Protein AF-A0A841YT70-F1 (afdb_monomer_lite)

pLDDT: mean 75.93, std 19.72, range [39.25, 98.06]

Organism: NCBI:txid1497681

Foldseek 3Di:
DDDPDDPPDQDPDLWDDDGFDQPQFAQQWKKKAWAAKKKWKDFPPDDIDIDGHGDMDTGHGGTGMGMAHTRPMHTDIDMDGDDD

Structure (mmCIF, N/CA/C/O backbone):
data_AF-A0A841YT70-F1
#
_entry.id   AF-A0A841YT70-F1
#
loop_
_atom_site.group_PDB
_atom_site.id
_atom_site.type_symbol
_atom_site.label_atom_id
_atom_site.label_alt_id
_atom_site.label_comp_id
_atom_site.label_asym_id
_atom_site.label_entity_id
_atom_site.label_seq_id
_atom_site.pdbx_PDB_ins_code
_atom_site.Cartn_x
_atom_site.Cartn_y
_atom_site.Cartn_z
_atom_site.occupancy
_atom_site.B_iso_or_equiv
_atom_site.auth_seq_id
_atom_site.auth_comp_id
_atom_site.auth_asym_id
_atom_site.auth_atom_id
_atom_site.pdbx_PDB_model_num
ATOM 1 N N . MET A 1 1 ? 5.088 20.657 2.312 1.00 43.59 1 MET A N 1
ATOM 2 C CA . MET A 1 1 ? 3.962 19.797 2.741 1.00 43.59 1 MET A CA 1
ATOM 3 C C . MET A 1 1 ? 4.537 18.447 3.131 1.00 43.59 1 MET A C 1
ATOM 5 O O . MET A 1 1 ? 5.266 17.878 2.330 1.00 43.59 1 MET A O 1
ATOM 9 N N . SER A 1 2 ? 4.322 18.004 4.372 1.00 54.22 2 SER A N 1
ATOM 10 C CA . SER A 1 2 ? 4.931 16.790 4.934 1.00 54.22 2 SER A CA 1
ATOM 11 C C . SER A 1 2 ? 4.241 15.530 4.410 1.00 54.22 2 SER A C 1
ATOM 13 O O . SER A 1 2 ? 3.013 15.445 4.446 1.00 54.22 2 SER A O 1
ATOM 15 N N . ALA A 1 3 ? 5.019 14.554 3.944 1.00 53.09 3 ALA A N 1
ATOM 16 C CA . ALA A 1 3 ? 4.520 13.210 3.671 1.00 53.09 3 ALA A CA 1
ATOM 17 C C . ALA A 1 3 ? 3.892 12.616 4.944 1.00 53.09 3 ALA A C 1
ATOM 19 O O . ALA A 1 3 ? 4.395 12.846 6.043 1.00 53.09 3 ALA A O 1
ATOM 20 N N . ILE A 1 4 ? 2.798 11.859 4.802 1.00 58.22 4 ILE A N 1
ATOM 21 C CA . ILE A 1 4 ? 2.145 11.201 5.951 1.00 58.22 4 ILE A CA 1
ATOM 22 C C . ILE A 1 4 ? 3.038 10.071 6.507 1.00 58.22 4 ILE A C 1
ATOM 24 O O . ILE A 1 4 ? 2.913 9.690 7.669 1.00 58.22 4 ILE A O 1
ATOM 28 N N . PHE A 1 5 ? 3.987 9.583 5.702 1.00 56.19 5 PHE A N 1
ATOM 29 C CA . PHE A 1 5 ? 4.893 8.490 6.031 1.00 56.19 5 PHE A CA 1
ATOM 30 C C . PHE A 1 5 ? 6.320 8.832 5.584 1.00 56.19 5 PHE A C 1
ATOM 32 O O . PHE A 1 5 ? 6.557 9.080 4.401 1.00 56.19 5 PHE A O 1
ATOM 39 N N . ASN A 1 6 ? 7.273 8.858 6.518 1.00 48.75 6 ASN A N 1
ATOM 40 C CA . ASN A 1 6 ? 8.688 9.049 6.196 1.00 48.75 6 ASN A CA 1
ATOM 41 C C . ASN A 1 6 ? 9.338 7.702 5.834 1.00 48.75 6 ASN A C 1
ATOM 43 O O . ASN A 1 6 ? 9.003 6.654 6.384 1.00 48.75 6 ASN A O 1
ATOM 47 N N . LYS A 1 7 ? 10.259 7.721 4.864 1.00 40.62 7 LYS A N 1
ATOM 48 C CA . LYS A 1 7 ? 10.948 6.527 4.353 1.00 40.62 7 LYS A CA 1
ATOM 49 C C . LYS A 1 7 ? 11.823 5.897 5.448 1.00 40.62 7 LYS A C 1
ATOM 51 O O . LYS A 1 7 ? 12.752 6.547 5.909 1.00 40.62 7 LYS A O 1
ATOM 56 N N . GLY A 1 8 ? 11.620 4.609 5.733 1.00 40.09 8 GLY A N 1
ATOM 57 C CA . GLY A 1 8 ? 12.536 3.801 6.552 1.00 40.09 8 GLY A CA 1
ATOM 58 C C . GLY A 1 8 ? 12.161 3.652 8.028 1.00 40.09 8 GLY A C 1
ATOM 59 O O . GLY A 1 8 ? 12.810 2.870 8.717 1.00 40.09 8 GLY A O 1
ATOM 60 N N . ASP A 1 9 ? 11.102 4.311 8.493 1.00 42.47 9 ASP A N 1
ATOM 61 C CA . ASP A 1 9 ? 10.632 4.175 9.872 1.00 42.47 9 ASP A CA 1
ATOM 62 C C . ASP A 1 9 ? 9.590 3.052 9.996 1.00 42.47 9 ASP A C 1
ATOM 64 O O . ASP A 1 9 ? 8.669 2.940 9.182 1.00 42.47 9 ASP A O 1
ATOM 68 N N . VAL A 1 10 ? 9.693 2.233 11.050 1.00 42.84 10 VAL A N 1
ATOM 69 C CA . VAL A 1 10 ? 8.563 1.411 11.507 1.00 42.84 10 VAL A CA 1
ATOM 70 C C . VAL A 1 10 ? 7.530 2.372 12.087 1.00 42.84 10 VAL A C 1
ATOM 72 O O . VAL A 1 10 ? 7.768 3.019 13.105 1.00 42.84 10 VAL A O 1
ATOM 75 N N . ILE A 1 11 ? 6.391 2.504 11.412 1.00 50.59 11 ILE A N 1
ATOM 76 C CA . ILE A 1 11 ? 5.358 3.472 11.780 1.00 50.59 11 ILE A CA 1
ATOM 77 C C . ILE A 1 11 ? 4.621 2.971 13.028 1.00 50.59 11 ILE A C 1
ATOM 79 O O . ILE A 1 11 ? 3.672 2.199 12.937 1.00 50.59 11 ILE A O 1
ATOM 83 N N . THR A 1 12 ? 5.029 3.442 14.206 1.00 42.28 12 THR A N 1
ATOM 84 C CA . THR A 1 12 ? 4.179 3.465 15.403 1.00 42.28 12 THR A CA 1
ATOM 85 C C . THR A 1 12 ? 3.619 4.873 15.537 1.00 42.28 12 THR A C 1
ATOM 87 O O . THR A 1 12 ? 4.259 5.752 16.111 1.00 42.28 12 THR A O 1
ATOM 90 N N . ASN A 1 13 ? 2.449 5.141 14.965 1.00 45.84 13 ASN A N 1
ATOM 91 C CA . ASN A 1 13 ? 1.757 6.396 15.233 1.00 45.84 13 ASN A CA 1
ATOM 92 C C . ASN A 1 13 ? 0.316 6.123 15.675 1.00 45.84 13 ASN A C 1
ATOM 94 O O . ASN A 1 13 ? -0.217 5.032 15.485 1.00 45.84 13 ASN A O 1
ATOM 98 N N . ASN A 1 14 ? -0.323 7.141 16.255 1.00 43.81 14 ASN A N 1
ATOM 99 C CA . ASN A 1 14 ? -1.697 7.067 16.756 1.00 43.81 14 ASN A CA 1
ATOM 100 C C . ASN A 1 14 ? -2.744 6.833 15.648 1.00 43.81 14 ASN A C 1
ATOM 102 O O . AS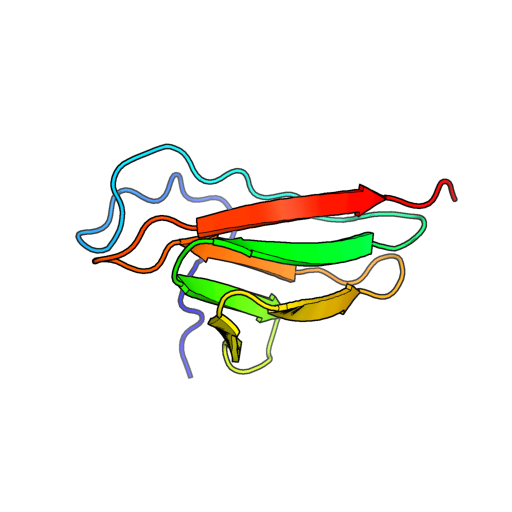N A 1 14 ? -3.924 7.001 15.934 1.00 43.81 14 ASN A O 1
ATOM 106 N N . TYR A 1 15 ? -2.332 6.553 14.404 1.00 39.25 15 TYR A N 1
ATOM 107 C CA . TYR A 1 15 ? -3.158 6.343 13.220 1.00 39.25 15 TYR A CA 1
ATOM 108 C C . TYR A 1 15 ? -3.147 4.895 12.705 1.00 39.25 15 TYR A C 1
ATOM 110 O O . TYR A 1 15 ? -3.655 4.663 11.615 1.00 39.25 15 TYR A O 1
ATOM 118 N N . PHE A 1 16 ? -2.602 3.917 13.438 1.0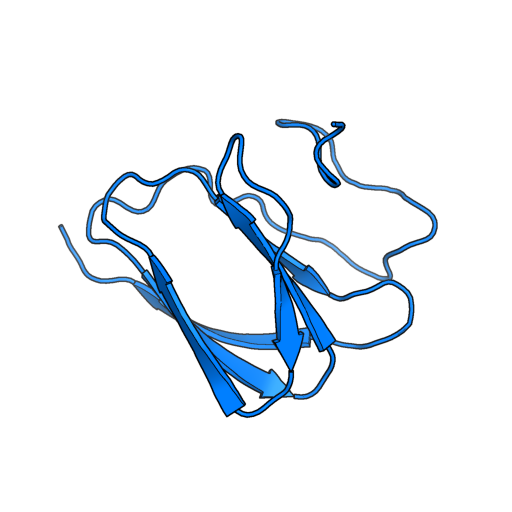0 43.97 16 PHE A N 1
ATOM 119 C CA . PHE A 1 16 ? -2.645 2.516 12.997 1.00 43.97 16 PHE A CA 1
ATOM 120 C C . PHE A 1 16 ? -2.883 1.539 14.141 1.00 43.97 16 PHE A C 1
ATOM 122 O O . PHE A 1 16 ? -2.405 1.728 15.257 1.00 43.97 16 PHE A O 1
ATOM 129 N N . THR A 1 17 ? -3.552 0.439 13.802 1.00 40.78 17 THR A N 1
ATOM 130 C CA . THR A 1 17 ? -3.457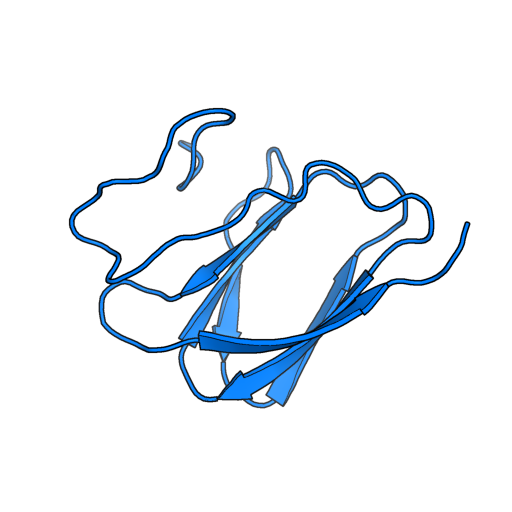 -0.831 14.525 1.00 40.78 17 THR A CA 1
ATOM 131 C C . THR A 1 17 ? -2.897 -1.858 13.530 1.00 40.78 17 THR A C 1
ATOM 133 O O . THR A 1 17 ? -3.597 -2.223 12.592 1.00 40.78 17 THR A O 1
ATOM 136 N N . GLY A 1 18 ? -1.628 -2.271 13.670 1.00 48.28 18 GLY A N 1
ATOM 137 C CA . GLY A 1 18 ? -0.986 -3.301 12.823 1.00 48.28 18 GLY A CA 1
ATOM 138 C C . GLY A 1 18 ? 0.276 -2.869 12.047 1.00 48.28 18 GLY A C 1
ATOM 139 O O . GLY A 1 18 ? 0.714 -1.725 12.130 1.00 48.28 18 GLY A O 1
ATOM 140 N N . THR A 1 19 ? 0.884 -3.813 11.310 1.00 44.25 19 THR A N 1
ATOM 141 C CA . THR A 1 19 ? 2.136 -3.639 10.538 1.00 44.25 19 THR A CA 1
ATOM 142 C C . THR A 1 19 ? 1.852 -3.199 9.097 1.00 44.25 19 THR A C 1
ATOM 144 O O . THR A 1 19 ? 1.260 -3.952 8.327 1.00 44.25 19 THR A O 1
ATOM 147 N N . ALA A 1 20 ? 2.312 -2.009 8.701 1.00 46.09 20 ALA A N 1
ATOM 148 C CA . ALA A 1 20 ? 2.326 -1.573 7.301 1.00 46.09 20 ALA A CA 1
ATOM 149 C C . ALA A 1 20 ? 3.675 -1.926 6.648 1.00 46.09 20 ALA A C 1
ATOM 151 O O . ALA A 1 20 ? 4.730 -1.603 7.194 1.00 46.09 20 ALA A O 1
ATOM 152 N N . TYR A 1 21 ? 3.657 -2.575 5.480 1.00 47.91 21 TYR A N 1
ATOM 153 C CA . TYR A 1 21 ? 4.873 -2.938 4.744 1.00 47.91 21 TYR A CA 1
ATOM 154 C C . TYR A 1 21 ? 5.157 -1.930 3.627 1.00 47.91 21 TYR A C 1
ATOM 156 O O . TYR A 1 21 ? 4.357 -1.744 2.713 1.00 47.91 21 TYR A O 1
ATOM 164 N N . LEU A 1 22 ? 6.331 -1.301 3.682 1.00 48.31 22 LEU A N 1
ATOM 165 C CA . LEU A 1 22 ? 6.837 -0.421 2.632 1.00 48.31 22 LEU A CA 1
ATOM 166 C C . LEU A 1 22 ? 7.331 -1.258 1.439 1.00 48.31 22 LEU A C 1
ATOM 168 O O . LEU A 1 22 ? 8.395 -1.872 1.517 1.00 48.31 22 LEU A O 1
ATOM 172 N N . LYS A 1 23 ? 6.615 -1.247 0.309 1.00 57.25 23 LYS A N 1
ATOM 173 C CA . LYS A 1 23 ? 7.119 -1.817 -0.952 1.00 57.25 23 LYS A CA 1
ATOM 174 C C . LYS A 1 23 ? 7.730 -0.701 -1.799 1.00 57.25 23 LYS A C 1
ATOM 176 O O . LYS A 1 23 ? 7.039 -0.010 -2.532 1.00 57.25 23 LYS A O 1
ATOM 181 N N . MET A 1 24 ? 9.042 -0.494 -1.650 1.00 52.94 24 MET A N 1
ATOM 182 C CA . MET A 1 24 ? 9.721 0.694 -2.190 1.00 52.94 24 MET A CA 1
ATOM 183 C C . MET A 1 24 ? 9.708 0.805 -3.721 1.00 52.94 24 MET A C 1
ATOM 185 O O . MET A 1 24 ? 9.787 1.930 -4.204 1.00 52.94 24 MET A O 1
ATOM 189 N N . LEU A 1 25 ? 9.615 -0.300 -4.471 1.00 56.22 25 LEU A N 1
ATOM 190 C CA . LEU A 1 25 ? 9.604 -0.317 -5.940 1.00 56.22 25 LEU A CA 1
ATOM 191 C C . LEU A 1 25 ? 8.916 -1.588 -6.465 1.00 56.22 25 LEU A C 1
ATOM 193 O O . LEU A 1 25 ? 9.132 -2.678 -5.928 1.00 56.22 25 LEU A O 1
ATOM 197 N N . VAL A 1 26 ? 8.128 -1.455 -7.537 1.00 64.12 26 VAL A N 1
ATOM 198 C CA . VAL A 1 26 ? 7.542 -2.585 -8.273 1.00 64.12 26 VAL A CA 1
ATOM 199 C C . VAL A 1 26 ? 7.970 -2.497 -9.747 1.00 64.12 26 VAL A C 1
ATOM 201 O O . VAL A 1 26 ? 7.482 -1.609 -10.450 1.00 64.12 26 VAL A O 1
ATOM 204 N N . PRO A 1 27 ? 8.888 -3.367 -10.222 1.00 73.31 27 PRO A N 1
ATOM 205 C CA . PRO A 1 27 ? 9.482 -3.254 -11.558 1.00 73.31 27 PRO A CA 1
ATOM 206 C C . PRO A 1 27 ? 8.486 -3.283 -12.721 1.00 73.31 27 PRO A C 1
ATOM 208 O O . PRO A 1 27 ? 8.657 -2.519 -13.660 1.00 73.31 27 PRO A O 1
ATOM 211 N N . GLY A 1 28 ? 7.435 -4.107 -12.651 1.00 83.12 28 GLY A N 1
ATOM 212 C CA . GLY A 1 28 ? 6.403 -4.165 -13.694 1.00 83.12 28 GLY A CA 1
ATOM 213 C C . GLY A 1 28 ? 5.257 -3.163 -13.512 1.00 83.12 28 GLY A C 1
ATOM 214 O O . GLY A 1 28 ? 4.435 -3.011 -14.414 1.00 83.12 28 GLY A O 1
ATOM 215 N N . GLY A 1 29 ? 5.186 -2.473 -12.369 1.00 87.75 29 GLY A N 1
ATOM 216 C CA . GLY A 1 29 ? 4.006 -1.718 -11.937 1.00 87.75 29 GLY A CA 1
ATOM 217 C C . GLY A 1 29 ? 3.047 -2.539 -11.068 1.00 87.75 29 GLY A C 1
ATOM 218 O O . GLY A 1 29 ? 3.279 -3.711 -10.754 1.00 87.75 29 GLY A O 1
ATOM 219 N N . GLN A 1 30 ? 1.982 -1.893 -10.601 1.00 91.38 30 GLN A N 1
ATOM 220 C CA . GLN A 1 30 ? 1.021 -2.497 -9.684 1.00 91.38 30 GLN A CA 1
ATOM 221 C C . GLN A 1 30 ? -0.380 -1.919 -9.877 1.00 91.38 30 GLN A C 1
ATOM 223 O O . GLN A 1 30 ? -0.543 -0.750 -10.205 1.00 91.38 30 GLN A O 1
ATOM 228 N N . ILE A 1 31 ? -1.401 -2.737 -9.642 1.00 93.62 31 ILE A N 1
ATOM 229 C CA . ILE A 1 31 ? -2.792 -2.297 -9.542 1.00 93.62 31 ILE A CA 1
ATOM 230 C C . ILE A 1 31 ? -3.286 -2.620 -8.137 1.00 93.62 31 ILE A C 1
ATOM 232 O O . ILE A 1 31 ? -3.093 -3.739 -7.654 1.00 93.62 31 ILE A O 1
ATOM 236 N N . LEU A 1 32 ? -3.921 -1.645 -7.491 1.00 94.12 32 LEU A N 1
ATOM 237 C CA . LEU A 1 32 ? -4.650 -1.833 -6.242 1.00 94.12 32 LEU A CA 1
ATOM 238 C C . LEU A 1 32 ? -6.147 -1.782 -6.536 1.00 94.12 32 LEU A C 1
ATOM 240 O O . LEU A 1 32 ? -6.608 -0.833 -7.166 1.00 94.12 32 LEU A O 1
ATOM 244 N N . LEU A 1 33 ? -6.893 -2.773 -6.054 1.00 95.69 33 LEU A N 1
ATOM 245 C CA . LEU A 1 33 ? -8.356 -2.766 -6.024 1.00 95.69 33 LEU A CA 1
ATOM 246 C C . LEU A 1 33 ? -8.805 -2.820 -4.568 1.00 95.69 33 LEU A C 1
ATOM 248 O O . LEU A 1 33 ? -8.576 -3.825 -3.892 1.00 95.69 33 LEU A O 1
ATOM 252 N N . VAL A 1 34 ? -9.436 -1.754 -4.085 1.00 95.88 34 VAL A N 1
ATOM 253 C CA . VAL A 1 34 ? -9.906 -1.679 -2.700 1.00 95.88 34 VAL A CA 1
ATOM 254 C C . VAL A 1 34 ? -11.213 -2.446 -2.559 1.00 95.88 34 VAL A C 1
ATOM 256 O O . VAL A 1 34 ? -12.172 -2.195 -3.286 1.00 95.88 34 VAL A O 1
ATOM 259 N N . THR A 1 35 ? -11.262 -3.378 -1.612 1.00 94.88 35 THR A N 1
ATOM 260 C CA . THR A 1 35 ? -12.414 -4.265 -1.408 1.00 94.88 35 THR A CA 1
ATOM 261 C C . THR A 1 35 ? -13.197 -3.948 -0.139 1.00 94.88 35 THR A C 1
ATOM 263 O O . THR A 1 35 ? -14.395 -4.211 -0.106 1.00 94.88 35 THR A O 1
ATOM 266 N N . SER A 1 36 ? -12.565 -3.365 0.887 1.00 94.00 36 SER A N 1
ATOM 267 C CA . SER A 1 36 ? -13.237 -2.923 2.118 1.00 94.00 36 SER A CA 1
ATOM 268 C C . SER A 1 36 ? -12.466 -1.805 2.822 1.00 94.00 36 SER A C 1
ATOM 270 O O . SER A 1 36 ? -11.236 -1.724 2.731 1.00 94.00 36 SER A O 1
ATOM 272 N N . GLY A 1 37 ? -13.202 -0.993 3.581 1.00 91.56 37 GLY A N 1
ATOM 273 C CA . GLY A 1 37 ? -12.655 0.001 4.497 1.00 91.56 37 GLY A CA 1
ATOM 274 C C . GLY A 1 37 ? -12.138 1.275 3.828 1.00 91.56 37 GLY A C 1
ATOM 275 O O . GLY A 1 37 ? -12.552 1.638 2.724 1.00 91.56 37 GLY A O 1
ATOM 276 N N . GLU A 1 38 ? -11.251 1.979 4.533 1.00 90.25 38 GLU A N 1
ATOM 277 C CA . GLU A 1 38 ? -10.680 3.254 4.092 1.00 90.25 38 GLU A CA 1
ATOM 278 C C . GLU A 1 38 ? -9.164 3.266 4.262 1.00 90.25 38 GLU A C 1
ATOM 280 O O . GLU A 1 38 ? -8.635 2.950 5.334 1.00 90.25 38 GLU A O 1
ATOM 285 N N . GLY A 1 39 ? -8.468 3.737 3.231 1.00 89.12 39 GLY A N 1
ATOM 286 C CA . GLY A 1 39 ? -7.015 3.842 3.233 1.00 89.12 39 GLY A CA 1
ATOM 287 C C . GLY A 1 39 ? -6.497 5.126 2.607 1.00 89.12 39 GLY A C 1
ATOM 288 O O . GLY A 1 39 ? -7.250 5.979 2.137 1.00 89.12 39 GLY A O 1
ATOM 289 N N . TYR A 1 40 ? -5.177 5.244 2.595 1.00 90.94 40 TYR A N 1
ATOM 290 C CA . TYR A 1 40 ? -4.456 6.235 1.814 1.00 90.94 40 TYR A CA 1
ATOM 291 C C . TYR A 1 40 ? -3.526 5.544 0.831 1.00 90.94 40 TYR A C 1
ATOM 293 O O . TYR A 1 40 ? -2.929 4.520 1.154 1.00 90.94 40 TYR A O 1
ATOM 301 N N . TYR A 1 41 ? -3.369 6.155 -0.337 1.00 91.00 41 TYR A N 1
ATOM 302 C CA . TYR A 1 41 ? -2.293 5.905 -1.286 1.00 91.00 41 TYR A CA 1
ATOM 303 C C . TYR A 1 41 ? -1.524 7.203 -1.504 1.00 91.00 41 TYR A C 1
ATOM 305 O O . TYR A 1 41 ? -2.115 8.282 -1.528 1.00 91.00 41 TYR A O 1
ATOM 313 N N . GLN A 1 42 ? -0.209 7.123 -1.654 1.00 87.06 42 GLN A N 1
ATOM 314 C CA . GLN A 1 42 ? 0.599 8.297 -1.940 1.00 87.06 42 GLN A CA 1
ATOM 315 C C . GLN A 1 42 ? 1.847 7.920 -2.730 1.00 87.06 42 GLN A C 1
ATOM 317 O O . GLN A 1 42 ? 2.532 6.940 -2.435 1.00 87.06 42 GLN A O 1
ATOM 322 N N . GLU A 1 43 ? 2.150 8.759 -3.711 1.00 87.81 43 GLU A N 1
ATOM 323 C CA . GLU A 1 43 ? 3.407 8.751 -4.446 1.00 87.81 43 GLU A CA 1
ATOM 324 C C . GLU A 1 43 ? 4.411 9.698 -3.784 1.00 87.81 43 GLU A C 1
ATOM 326 O O . GLU A 1 43 ? 4.034 10.717 -3.192 1.00 87.81 43 GLU A O 1
ATOM 331 N N . GLU A 1 44 ? 5.704 9.408 -3.927 1.00 82.75 44 GLU A N 1
ATOM 332 C CA . GLU A 1 44 ? 6.739 10.321 -3.447 1.00 82.75 44 GLU A CA 1
ATOM 333 C C . GLU A 1 44 ? 6.563 11.734 -4.034 1.00 82.75 44 GLU A C 1
ATOM 335 O O . GLU A 1 44 ? 6.463 11.927 -5.243 1.00 82.75 44 GLU A O 1
ATOM 340 N N . GLY A 1 45 ? 6.517 12.738 -3.154 1.00 85.50 45 GLY A N 1
ATOM 341 C CA . GLY A 1 45 ? 6.396 14.146 -3.538 1.00 85.50 45 GLY A CA 1
ATOM 342 C C . GLY A 1 45 ? 4.982 14.613 -3.900 1.00 85.50 45 GLY A C 1
ATOM 343 O O . GLY A 1 45 ? 4.785 15.817 -4.070 1.00 85.50 45 GLY A O 1
ATOM 344 N N . LYS A 1 46 ? 3.987 13.719 -3.965 1.00 87.25 46 LYS A N 1
ATOM 345 C CA . LYS A 1 46 ? 2.585 14.088 -4.219 1.00 87.25 46 LYS A CA 1
ATOM 346 C C . LYS A 1 46 ? 1.746 14.095 -2.939 1.00 87.25 46 LYS A C 1
ATOM 348 O O . LYS A 1 46 ? 2.130 13.462 -1.954 1.00 87.25 46 LYS A O 1
ATOM 353 N N . PRO A 1 47 ? 0.600 14.801 -2.917 1.00 88.06 47 PRO A N 1
ATOM 354 C CA . PRO A 1 47 ? -0.369 14.685 -1.831 1.00 88.06 47 PRO A CA 1
ATOM 355 C C . PRO A 1 47 ? -0.890 13.252 -1.685 1.00 88.06 47 PRO A C 1
ATOM 357 O O . PRO A 1 47 ? -0.986 12.516 -2.665 1.00 88.06 47 PRO A O 1
ATOM 360 N N . ALA A 1 48 ? -1.255 12.867 -0.464 1.00 87.69 48 ALA A N 1
ATOM 361 C CA . ALA A 1 48 ? -1.925 11.595 -0.230 1.00 87.69 48 ALA A CA 1
ATOM 362 C C . ALA A 1 48 ? -3.354 11.617 -0.794 1.00 87.69 48 ALA A C 1
ATOM 364 O O . ALA A 1 48 ? -4.099 12.577 -0.589 1.00 87.69 48 ALA A O 1
ATOM 365 N N . GLN A 1 49 ? -3.738 10.535 -1.463 1.00 92.56 49 GLN A N 1
ATOM 366 C CA . GLN A 1 49 ? -5.078 10.279 -1.971 1.00 92.56 49 GLN A CA 1
ATOM 367 C C . GLN A 1 49 ? -5.815 9.355 -1.002 1.00 92.56 49 GLN A C 1
ATOM 369 O O . GLN A 1 49 ? -5.314 8.283 -0.659 1.00 92.56 49 GLN A O 1
ATOM 374 N N . LYS A 1 50 ? -7.011 9.761 -0.567 1.00 93.75 50 LYS A N 1
ATOM 375 C CA . LYS A 1 50 ? -7.890 8.901 0.227 1.00 93.75 50 LYS A CA 1
ATOM 376 C C . LYS A 1 50 ? -8.583 7.883 -0.678 1.00 93.75 50 LYS A C 1
ATOM 378 O O . LYS A 1 50 ? -9.003 8.245 -1.774 1.00 93.75 50 LYS A O 1
ATOM 383 N N . LEU A 1 51 ? -8.686 6.645 -0.208 1.00 95.25 51 LEU A N 1
ATOM 384 C CA . LEU A 1 51 ? -9.277 5.521 -0.926 1.00 95.25 51 LEU A CA 1
ATOM 385 C C . LEU A 1 51 ? -10.425 4.893 -0.132 1.00 95.25 51 LEU A C 1
ATOM 387 O O . LEU A 1 51 ? -10.344 4.792 1.096 1.00 95.25 51 LEU A O 1
ATOM 391 N N . HIS A 1 52 ? -11.436 4.414 -0.850 1.00 96.62 52 HIS A N 1
ATOM 392 C CA . HIS A 1 52 ? -12.615 3.710 -0.347 1.00 96.62 52 HIS A CA 1
ATOM 393 C C . HIS A 1 52 ? -12.840 2.412 -1.133 1.00 96.62 52 HIS A C 1
ATOM 395 O O . HIS A 1 52 ? -12.274 2.211 -2.208 1.00 96.62 52 HIS A O 1
ATOM 401 N N . ALA A 1 53 ? -13.680 1.521 -0.605 1.00 96.44 53 ALA A N 1
ATOM 402 C CA . ALA A 1 53 ? -14.083 0.307 -1.311 1.00 96.44 53 ALA A CA 1
ATOM 403 C C . ALA A 1 53 ? -14.621 0.614 -2.723 1.00 96.44 53 ALA A C 1
ATOM 405 O O . ALA A 1 53 ? -15.467 1.489 -2.899 1.00 96.44 53 ALA A O 1
ATOM 406 N N . GLY A 1 54 ? -14.127 -0.127 -3.717 1.00 96.75 54 GLY A N 1
ATOM 407 C CA . GLY A 1 54 ? -14.415 0.084 -5.136 1.00 96.75 54 GLY A CA 1
ATOM 408 C C . GLY A 1 54 ? -13.380 0.940 -5.871 1.00 96.75 54 GLY A C 1
ATOM 409 O O . GLY A 1 54 ? -13.328 0.878 -7.099 1.00 96.75 54 GLY A O 1
ATOM 410 N N . ASP A 1 55 ? -12.521 1.677 -5.158 1.00 98.06 55 ASP A N 1
ATOM 411 C CA . ASP A 1 55 ? -11.466 2.459 -5.798 1.00 98.06 55 ASP A CA 1
ATOM 412 C C . ASP A 1 55 ? -10.397 1.555 -6.426 1.00 98.06 55 ASP A C 1
ATOM 414 O O . ASP A 1 55 ? -10.005 0.515 -5.881 1.00 98.06 55 ASP A O 1
ATOM 418 N N . VAL A 1 56 ? -9.888 2.005 -7.575 1.00 96.94 56 VAL A N 1
ATOM 419 C CA . VAL A 1 56 ? -8.787 1.372 -8.302 1.00 96.94 56 VAL A CA 1
ATOM 420 C C . VAL A 1 56 ? -7.642 2.364 -8.440 1.00 96.94 56 VAL A C 1
ATOM 422 O O . VAL A 1 56 ? -7.841 3.493 -8.886 1.00 96.94 56 VAL A O 1
ATOM 425 N N . VAL A 1 57 ? -6.430 1.929 -8.099 1.00 95.38 57 VAL A N 1
ATOM 426 C CA . VAL A 1 57 ? -5.205 2.710 -8.295 1.00 95.38 57 VAL A CA 1
ATOM 427 C C . VAL A 1 57 ? -4.273 1.951 -9.222 1.00 95.38 57 VAL A C 1
ATOM 429 O O . VAL A 1 57 ? -3.867 0.830 -8.920 1.00 95.38 57 VAL A O 1
ATOM 432 N N . THR A 1 58 ? -3.898 2.585 -10.329 1.00 94.50 58 THR A N 1
ATOM 433 C CA . THR A 1 58 ? -2.866 2.079 -11.236 1.00 94.50 58 THR A CA 1
ATOM 434 C C . THR A 1 58 ? -1.550 2.767 -10.927 1.00 94.50 58 THR A C 1
ATOM 436 O O . THR A 1 58 ? -1.454 3.991 -10.943 1.00 94.50 58 THR A O 1
ATOM 439 N N . ILE A 1 59 ? -0.526 1.964 -10.678 1.00 92.75 59 ILE A N 1
ATOM 440 C CA . ILE A 1 59 ? 0.792 2.398 -10.246 1.00 92.75 59 ILE A CA 1
ATOM 441 C C . ILE A 1 59 ? 1.791 2.016 -11.341 1.00 92.75 59 ILE A C 1
ATOM 443 O O . ILE A 1 59 ? 2.067 0.828 -11.535 1.00 92.75 59 ILE A O 1
ATOM 447 N N . PRO A 1 60 ? 2.341 3.001 -12.067 1.00 91.31 60 PRO A N 1
ATOM 448 C CA . PRO A 1 60 ? 3.390 2.773 -13.048 1.00 91.31 60 PRO A CA 1
ATOM 449 C C . PRO A 1 60 ? 4.607 2.023 -12.493 1.00 91.31 60 PRO A C 1
ATOM 451 O O . PRO A 1 60 ? 4.938 2.097 -11.306 1.00 91.31 60 PRO A O 1
ATOM 454 N N . ALA A 1 61 ? 5.311 1.340 -13.394 1.00 89.75 61 ALA A N 1
ATOM 455 C CA . ALA A 1 61 ? 6.590 0.706 -13.112 1.00 89.75 61 ALA A CA 1
ATOM 456 C C . ALA A 1 61 ? 7.582 1.679 -12.463 1.00 89.75 61 ALA A C 1
ATOM 458 O O . ALA A 1 61 ? 7.703 2.834 -12.874 1.00 89.75 61 ALA A O 1
ATOM 459 N N . ASN A 1 62 ? 8.321 1.183 -11.467 1.00 85.31 62 ASN A 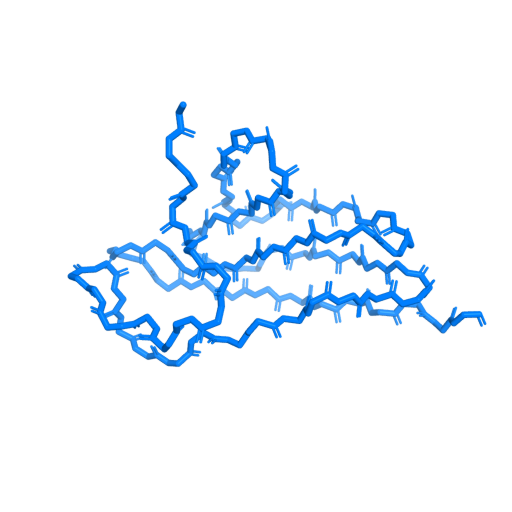N 1
ATOM 460 C CA . ASN A 1 62 ? 9.376 1.918 -10.757 1.00 85.31 62 ASN A CA 1
ATOM 461 C C . ASN A 1 62 ? 8.918 3.203 -10.043 1.00 85.31 62 ASN A C 1
ATOM 463 O O . ASN A 1 62 ? 9.753 3.975 -9.570 1.00 85.31 62 ASN A O 1
ATOM 467 N N . LEU A 1 63 ? 7.609 3.428 -9.916 1.00 86.00 63 LEU A N 1
ATOM 468 C CA . LEU A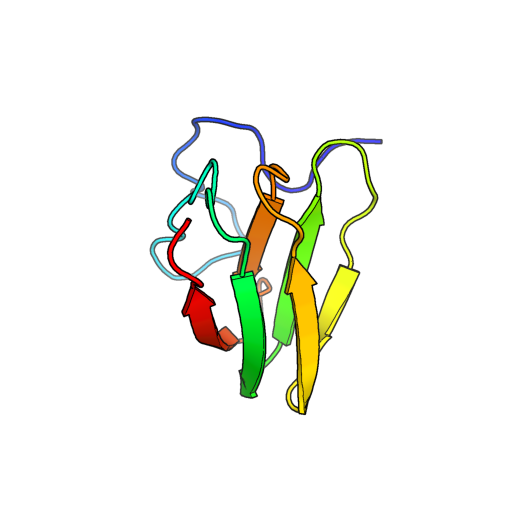 1 63 ? 7.081 4.550 -9.159 1.00 86.00 63 LEU A CA 1
ATOM 469 C C . LEU A 1 63 ? 7.151 4.246 -7.664 1.00 86.00 63 LEU A C 1
ATOM 471 O O . LEU A 1 63 ? 6.567 3.273 -7.181 1.00 86.00 63 LEU A O 1
ATOM 475 N N . LYS A 1 64 ? 7.848 5.096 -6.913 1.00 83.25 64 LYS A N 1
ATOM 476 C CA . LYS A 1 64 ? 7.920 4.979 -5.459 1.00 83.25 64 LYS A CA 1
ATOM 477 C C . LYS A 1 64 ? 6.618 5.463 -4.826 1.00 83.25 64 LYS A C 1
ATOM 479 O O . LYS A 1 64 ? 6.225 6.618 -4.994 1.00 83.25 64 LYS A O 1
ATOM 484 N N . HIS A 1 65 ? 5.975 4.577 -4.079 1.00 85.62 65 HIS A N 1
ATOM 485 C CA . HIS A 1 65 ? 4.669 4.820 -3.483 1.00 85.62 65 HIS A CA 1
ATOM 486 C C . HIS A 1 65 ? 4.493 4.030 -2.181 1.00 85.62 65 HIS A C 1
ATOM 488 O O . HIS A 1 65 ? 5.302 3.164 -1.840 1.00 85.62 65 HIS A O 1
ATOM 494 N N . TRP A 1 66 ? 3.429 4.339 -1.450 1.00 86.44 66 TRP A N 1
ATOM 495 C CA . TRP A 1 66 ? 2.974 3.586 -0.286 1.00 86.44 66 TRP A CA 1
ATOM 496 C C . TRP A 1 66 ? 1.454 3.652 -0.184 1.00 86.44 66 TRP A C 1
ATOM 498 O O . TRP A 1 66 ? 0.814 4.571 -0.699 1.00 86.44 66 TRP A O 1
ATOM 508 N N . HIS A 1 67 ? 0.876 2.666 0.490 1.00 88.56 67 HIS A N 1
ATOM 509 C CA . HIS A 1 67 ? -0.544 2.626 0.792 1.00 88.56 67 HIS A CA 1
ATOM 510 C C . HIS A 1 67 ? -0.788 1.918 2.125 1.00 88.56 67 HIS A C 1
ATOM 512 O O . HIS A 1 67 ? 0.021 1.100 2.564 1.00 88.56 67 HIS A O 1
ATOM 518 N N . GLY A 1 68 ? -1.900 2.228 2.783 1.00 84.25 68 GLY A N 1
ATOM 519 C CA . GLY A 1 68 ? -2.228 1.656 4.085 1.00 84.25 68 GLY A CA 1
ATOM 520 C C . GLY A 1 68 ? -3.559 2.154 4.623 1.00 84.25 68 GLY A C 1
ATOM 521 O O . GLY A 1 68 ? -4.191 3.022 4.028 1.00 84.25 68 GLY A O 1
ATOM 522 N N . ALA A 1 69 ? -3.972 1.588 5.752 1.00 83.50 69 ALA A N 1
ATOM 523 C CA . ALA A 1 69 ? -5.218 1.944 6.415 1.00 83.50 69 ALA A CA 1
ATOM 524 C C . ALA A 1 69 ? -5.253 3.400 6.899 1.00 83.50 69 ALA A C 1
ATOM 526 O O . ALA A 1 69 ? -4.226 4.059 7.046 1.00 83.50 69 ALA A O 1
ATOM 527 N N . THR A 1 70 ? -6.445 3.926 7.157 1.00 81.69 70 THR A N 1
ATOM 528 C CA . THR A 1 70 ? -6.569 5.137 7.978 1.00 81.69 70 THR A CA 1
ATOM 529 C C . THR A 1 70 ? -6.524 4.794 9.473 1.00 81.69 70 THR A C 1
ATOM 531 O O . THR A 1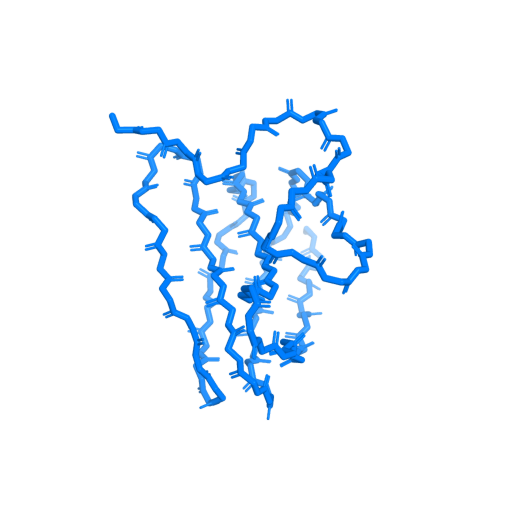 70 ? -6.581 3.634 9.867 1.00 81.69 70 THR A O 1
ATOM 534 N N . LYS A 1 71 ? -6.498 5.820 10.332 1.00 78.56 71 LYS A N 1
ATOM 535 C CA . LYS A 1 71 ? -6.549 5.677 11.800 1.00 78.56 71 LYS A CA 1
ATOM 536 C C . LYS A 1 71 ? -7.713 4.889 12.350 1.00 78.56 71 LYS A C 1
ATOM 538 O O . LYS A 1 71 ? -7.560 4.209 13.357 1.00 78.56 71 LYS A O 1
ATOM 543 N N . ASN A 1 72 ? -8.870 5.064 11.734 1.00 80.44 72 ASN A N 1
ATOM 544 C CA . ASN A 1 72 ? -10.141 4.648 12.306 1.00 80.44 72 ASN A CA 1
ATOM 545 C C . ASN A 1 72 ? -10.833 3.579 11.455 1.00 80.44 72 ASN A C 1
ATOM 547 O O . ASN A 1 72 ? -12.005 3.308 11.685 1.00 80.44 72 ASN A O 1
ATOM 551 N N . SER A 1 73 ? -10.154 3.017 10.452 1.00 81.50 73 SER A N 1
ATOM 552 C CA . SER A 1 73 ? -10.757 2.064 9.522 1.00 81.50 73 SER A CA 1
ATOM 553 C C . SER A 1 73 ? -9.773 0.964 9.166 1.00 81.50 73 SER A C 1
ATOM 555 O O . SER A 1 73 ? -8.571 1.208 9.080 1.00 81.50 73 SER A O 1
ATOM 557 N N . GLU A 1 74 ? -10.286 -0.241 8.938 1.00 82.62 74 GLU A N 1
ATOM 558 C CA . GLU A 1 74 ? -9.535 -1.273 8.233 1.00 82.62 74 GLU A CA 1
ATOM 559 C C . GLU A 1 74 ? -9.294 -0.854 6.776 1.00 82.62 74 GLU A C 1
ATOM 561 O O . GLU A 1 74 ? -9.940 0.053 6.252 1.00 82.62 74 GLU A O 1
ATOM 566 N N . PHE A 1 75 ? -8.357 -1.514 6.104 1.00 87.31 75 PHE A N 1
ATOM 567 C CA . PHE A 1 75 ? -8.141 -1.307 4.678 1.00 87.31 75 PHE A CA 1
ATOM 568 C C . PHE A 1 75 ? -7.752 -2.619 4.026 1.00 87.31 75 PHE A C 1
ATOM 570 O O . PHE A 1 75 ? -6.641 -3.121 4.210 1.00 87.31 75 PHE A O 1
ATOM 577 N N . VAL A 1 76 ? -8.688 -3.165 3.258 1.00 88.38 76 VAL A N 1
ATOM 578 C CA . VAL A 1 76 ? -8.518 -4.424 2.542 1.00 88.38 76 VAL A CA 1
ATOM 579 C C . VAL A 1 76 ? -8.494 -4.120 1.056 1.00 88.38 76 VAL A C 1
ATOM 581 O O . VAL A 1 76 ? -9.365 -3.428 0.529 1.00 88.38 76 VAL A O 1
ATOM 584 N N . HIS A 1 77 ? -7.468 -4.617 0.377 1.00 91.38 77 HIS A N 1
ATOM 585 C CA . HIS A 1 77 ? -7.310 -4.438 -1.056 1.00 91.38 77 HIS A CA 1
ATOM 586 C C . HIS A 1 77 ? -6.585 -5.632 -1.671 1.00 91.38 77 HIS A C 1
ATOM 588 O O . HIS A 1 77 ? -5.776 -6.299 -1.024 1.00 91.38 77 HIS A O 1
ATOM 594 N N . LEU A 1 78 ? -6.871 -5.880 -2.946 1.00 92.12 78 LEU A N 1
ATOM 595 C CA . LEU A 1 78 ? -6.099 -6.784 -3.784 1.00 92.12 78 LEU A CA 1
ATOM 596 C C . LEU A 1 78 ? -4.977 -5.995 -4.449 1.00 92.12 78 LEU A C 1
ATOM 598 O O . LEU A 1 78 ? -5.208 -4.922 -5.004 1.00 92.12 78 LEU A O 1
ATOM 602 N N . ALA A 1 79 ? -3.770 -6.547 -4.404 1.00 90.50 79 ALA A N 1
ATOM 603 C CA . ALA A 1 79 ? -2.593 -5.957 -5.015 1.00 90.50 79 ALA A CA 1
ATOM 604 C C . ALA A 1 79 ? -2.086 -6.877 -6.131 1.00 90.50 79 ALA A C 1
ATOM 606 O O . ALA A 1 79 ? -1.547 -7.951 -5.866 1.00 90.50 79 ALA A O 1
ATOM 607 N N . ILE A 1 80 ? -2.256 -6.453 -7.382 1.00 90.75 80 ILE A N 1
ATOM 608 C CA . ILE A 1 80 ? -1.821 -7.198 -8.566 1.00 90.75 80 ILE A CA 1
ATOM 609 C C . ILE A 1 80 ? -0.507 -6.583 -9.036 1.00 90.75 80 ILE A C 1
ATOM 611 O O . ILE A 1 80 ? -0.475 -5.443 -9.489 1.00 90.75 80 ILE A O 1
ATOM 615 N N . THR A 1 81 ? 0.591 -7.320 -8.890 1.00 87.50 81 THR A N 1
ATOM 616 C CA . THR A 1 81 ? 1.904 -6.922 -9.410 1.00 87.50 81 THR A CA 1
ATOM 617 C C . THR A 1 81 ? 2.128 -7.587 -10.758 1.00 87.50 81 THR A C 1
ATOM 619 O O . THR A 1 81 ? 2.037 -8.807 -10.873 1.00 87.50 81 THR A O 1
ATOM 622 N N . THR A 1 82 ? 2.434 -6.786 -11.768 1.00 81.12 82 THR A N 1
ATOM 623 C CA . THR A 1 82 ? 2.885 -7.274 -13.070 1.00 81.12 82 THR A CA 1
ATOM 624 C C . THR A 1 82 ? 4.358 -7.667 -12.983 1.00 81.12 82 THR A C 1
ATOM 626 O O . THR A 1 82 ? 5.157 -7.024 -12.292 1.00 81.12 82 THR A O 1
ATOM 629 N N . ASN A 1 83 ? 4.718 -8.754 -13.666 1.00 75.06 83 ASN A N 1
ATOM 630 C CA . ASN A 1 83 ? 6.124 -9.090 -13.864 1.00 75.06 83 ASN A CA 1
ATOM 631 C C . ASN A 1 83 ? 6.781 -8.022 -14.758 1.00 75.06 83 ASN A C 1
ATOM 633 O O . ASN A 1 83 ? 6.081 -7.436 -15.588 1.00 75.06 83 ASN A O 1
ATOM 637 N N . PRO A 1 84 ? 8.079 -7.737 -14.554 1.00 61.72 84 PRO A N 1
ATOM 638 C CA . PRO A 1 84 ? 8.844 -6.886 -15.461 1.00 61.72 84 PRO A CA 1
ATOM 639 C C . PRO A 1 84 ? 8.887 -7.444 -16.887 1.00 61.72 84 PRO A C 1
ATOM 641 O O . PRO A 1 84 ? 8.797 -8.685 -17.046 1.00 61.72 84 PRO A O 1
#

InterPro domains:
  IPR011051 RmlC-like cupin domain superfamily [SSF51182] (3-84)
  IPR013096 Cupin 2, conserved barrel [PF07883] (27-79)
  IPR014710 RmlC-like jelly roll fold [G3DSA:2.60.120.10] (1-84)
  IPR047263 Hydroxynitrile lyase-like, cupin domain [cd02233] (16-84)

Radius of gyration: 12.36 Å; chains: 1; bounding box: 27×29×32 Å

Secondary structure (DSSP, 8-state):
---SS-TT-----TT-SSPPP-----TT-EEEEEEEEEEEEEETTSPPEEEETT-EEEE-TT--EEEEE-TTS-EEEEEEEPP-

Sequence (84 aa):
MSAIFNKGDVITNNYFTGTAYLKMLVPGGQILLVTSGEGYYQEEGKPAQKLHAGDVVTIPANLKHWHGATKNSEFVHLAITTNP